Protein AF-A0A6V7HZG5-F1 (afdb_monomer_lite)

Sequence (57 aa):
ALSFGADHLTTDDYSLTAEHCKESEFKCKSGKCIPGNWHCDGEQDCFDSSDEDPAVC

Organism: NCBI:txid1563983

Radius of gyration: 16.95 Å; chains: 1; bounding box: 34×35×46 Å

pLDDT: mean 77.64, std 15.1, range [47.97, 93.81]

Secondary structure (DSSP, 8-state):
----------SS----STTS--TTEEE-TTS-EEEGGGTTSSS--STT-TTS-TTT-

Foldseek 3Di:
DDDDDDPPPPDDPDPVVPPDAPPQWDQDPVRDTHGVCQQCVPDQPDPVSRSNDPVND

Structure (mmCIF, N/CA/C/O backbone):
data_AF-A0A6V7HZG5-F1
#
_entry.id   AF-A0A6V7HZG5-F1
#
loop_
_atom_site.group_PDB
_atom_site.id
_atom_site.type_symbol
_atom_site.label_atom_id
_atom_site.label_alt_id
_atom_site.label_comp_id
_atom_site.label_asym_id
_atom_site.label_entity_id
_atom_site.label_seq_id
_atom_site.pdbx_PDB_ins_code
_atom_site.Cartn_x
_atom_site.Cartn_y
_atom_site.Cartn_z
_atom_site.occupancy
_atom_site.B_iso_or_equiv
_atom_site.auth_seq_id
_atom_site.auth_comp_id
_atom_site.auth_asym_id
_atom_site.auth_atom_id
_atom_site.pdbx_PDB_model_num
ATOM 1 N N . ALA A 1 1 ? -20.545 28.220 36.390 1.00 47.97 1 ALA A N 1
ATOM 2 C CA . ALA A 1 1 ? -20.080 26.823 36.465 1.00 47.97 1 ALA A CA 1
ATOM 3 C C . ALA A 1 1 ? -19.328 26.533 35.176 1.00 47.97 1 ALA A C 1
ATOM 5 O O . ALA A 1 1 ? -19.831 26.912 34.127 1.00 47.97 1 ALA A O 1
ATOM 6 N N . LEU A 1 2 ? -18.099 26.023 35.286 1.00 51.47 2 LEU A N 1
ATOM 7 C CA . LEU A 1 2 ? -17.191 25.751 34.165 1.00 51.47 2 LEU A CA 1
ATOM 8 C C . LEU A 1 2 ? -17.851 24.821 33.127 1.00 51.47 2 LEU A C 1
ATOM 10 O O . LEU A 1 2 ? -18.661 23.997 33.534 1.00 51.47 2 LEU A O 1
ATOM 14 N N . SER A 1 3 ? -17.488 24.737 31.849 1.00 54.34 3 SER A N 1
ATOM 15 C CA . SER A 1 3 ? -16.855 25.579 30.818 1.00 54.34 3 SER A CA 1
ATOM 16 C C . SER A 1 3 ? -16.684 24.638 29.600 1.00 54.34 3 SER A C 1
ATOM 18 O O . SER A 1 3 ? -16.454 23.452 29.817 1.00 54.34 3 SER A O 1
ATOM 20 N N . PHE A 1 4 ? -16.698 25.189 28.374 1.00 53.88 4 PHE A N 1
ATOM 21 C CA . PHE A 1 4 ? -16.307 24.573 27.078 1.00 53.88 4 PHE A CA 1
ATOM 22 C C . PHE A 1 4 ? -17.274 23.472 26.564 1.00 53.88 4 PHE A C 1
ATOM 24 O O . PHE A 1 4 ? -17.489 22.477 27.231 1.00 53.88 4 PHE A O 1
ATOM 31 N N . GLY A 1 5 ? -17.981 23.562 25.434 1.00 52.56 5 GLY A N 1
ATOM 32 C CA . GLY A 1 5 ? -17.647 24.161 24.144 1.00 52.56 5 GLY A CA 1
ATOM 33 C C . GLY A 1 5 ? -17.199 23.051 23.183 1.00 52.56 5 GLY A C 1
ATOM 34 O O . G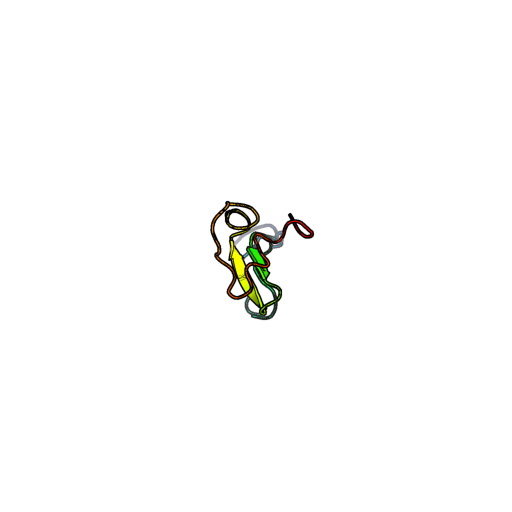LY A 1 5 ? -16.048 22.654 23.259 1.00 52.56 5 GLY A O 1
ATOM 35 N N . ALA A 1 6 ? -18.107 22.602 22.303 1.00 57.66 6 ALA A N 1
ATOM 36 C CA . ALA A 1 6 ? -17.891 21.712 21.151 1.00 57.66 6 ALA A CA 1
ATOM 37 C C . ALA A 1 6 ? -17.386 20.279 21.433 1.00 57.66 6 ALA A C 1
ATOM 39 O O . ALA A 1 6 ? -16.187 20.023 21.460 1.00 57.66 6 ALA A O 1
ATOM 40 N N . ASP A 1 7 ? -18.294 19.301 21.454 1.00 53.34 7 ASP A N 1
ATOM 41 C CA . ASP A 1 7 ? -17.977 17.917 21.085 1.00 53.34 7 ASP A CA 1
ATOM 42 C C . ASP A 1 7 ? -17.810 17.796 19.557 1.00 53.34 7 ASP A C 1
ATOM 44 O O . ASP A 1 7 ? -18.491 17.048 18.870 1.00 53.34 7 ASP A O 1
ATOM 48 N N . HIS A 1 8 ? -16.866 18.553 18.999 1.00 58.84 8 HIS A N 1
ATOM 49 C CA . HIS A 1 8 ? -16.176 18.113 17.795 1.00 58.84 8 HIS A CA 1
ATOM 50 C C . HIS A 1 8 ? -14.865 17.494 18.261 1.00 58.84 8 HIS A C 1
ATOM 52 O O . HIS A 1 8 ? -13.846 18.173 18.353 1.00 58.84 8 HIS A O 1
ATOM 58 N N . LEU A 1 9 ? -14.898 16.204 18.583 1.00 57.00 9 LEU A N 1
ATOM 59 C CA . LEU A 1 9 ? -13.673 15.429 18.744 1.00 57.00 9 LEU A CA 1
ATOM 60 C C . LEU A 1 9 ? -13.689 14.222 17.807 1.00 57.00 9 LEU A C 1
ATOM 62 O O . LEU A 1 9 ? -13.619 13.074 18.227 1.00 57.00 9 LEU A O 1
ATOM 66 N N . THR A 1 10 ? -13.779 14.509 16.509 1.00 58.88 10 THR A N 1
ATOM 67 C CA . THR A 1 10 ? -13.302 13.618 15.443 1.00 58.88 10 THR A CA 1
ATOM 68 C C . THR A 1 10 ? -11.947 14.117 14.941 1.00 58.88 10 THR A C 1
ATOM 70 O O . THR A 1 10 ? -11.777 14.362 13.753 1.00 58.88 10 THR A O 1
ATOM 73 N N . THR A 1 11 ? -11.005 14.342 15.858 1.00 62.28 11 THR A N 1
ATOM 74 C CA . THR A 1 11 ? -9.606 14.619 15.518 1.00 62.28 11 THR A CA 1
ATOM 75 C C . THR A 1 11 ? -8.728 13.707 16.377 1.00 62.28 11 THR A C 1
ATOM 77 O O . THR A 1 11 ? -8.494 13.941 17.558 1.00 62.28 11 THR A O 1
ATOM 80 N N . ASP A 1 12 ? -8.392 12.557 15.795 1.00 65.81 12 ASP A N 1
ATOM 81 C CA . ASP A 1 12 ? -7.024 12.036 15.799 1.00 65.81 12 ASP A CA 1
ATOM 82 C C . ASP A 1 12 ? -6.307 11.783 17.147 1.00 65.81 12 ASP A C 1
ATOM 84 O O . ASP A 1 12 ? -5.096 11.948 17.185 1.00 65.81 12 ASP A O 1
ATOM 88 N N . ASP A 1 13 ? -6.958 11.363 18.247 1.00 72.00 13 ASP A N 1
ATOM 89 C CA . ASP A 1 13 ? -6.189 10.930 19.447 1.00 72.00 13 ASP A CA 1
ATOM 90 C C . ASP A 1 13 ? -6.888 9.954 20.423 1.00 72.00 13 ASP A C 1
ATOM 92 O O . ASP A 1 13 ? -6.783 10.066 21.642 1.00 72.00 13 ASP A O 1
ATOM 96 N N . TYR A 1 14 ? -7.581 8.928 19.923 1.00 57.22 14 TYR A N 1
ATOM 97 C CA . TYR A 1 14 ? -7.720 7.684 20.703 1.00 57.22 14 TYR A CA 1
ATOM 98 C C . TYR A 1 14 ? -7.780 6.465 19.790 1.00 57.22 14 TYR A C 1
ATOM 100 O O . TYR A 1 14 ? -8.689 5.637 19.844 1.00 57.22 14 TYR A O 1
ATOM 108 N N . SER A 1 15 ? -6.740 6.314 18.976 1.00 67.25 15 SER A N 1
ATOM 109 C CA . SER A 1 15 ? -6.389 5.032 18.365 1.00 67.25 15 SER A CA 1
ATOM 110 C C . SER A 1 15 ? -5.822 4.066 19.417 1.00 67.25 15 SER A C 1
ATOM 112 O O . SER A 1 15 ? -4.780 3.453 19.212 1.00 67.25 15 SER A O 1
ATOM 114 N N . LEU A 1 16 ? -6.513 3.890 20.552 1.00 62.31 16 LEU A N 1
ATOM 115 C CA . LEU A 1 16 ? -6.271 2.776 21.475 1.00 62.31 16 LEU A CA 1
ATOM 116 C C . LEU A 1 16 ? -7.088 1.544 21.059 1.00 62.31 16 LEU A C 1
ATOM 118 O O . LEU A 1 16 ? -7.645 0.825 21.883 1.00 62.31 16 LEU A O 1
ATOM 122 N N . THR A 1 17 ? -7.166 1.302 19.755 1.00 52.31 17 THR A N 1
ATOM 123 C CA . THR A 1 17 ? -7.490 -0.013 19.206 1.00 52.31 17 THR A CA 1
ATOM 124 C C . THR A 1 17 ? -6.411 -0.317 18.177 1.00 52.31 17 THR A C 1
ATOM 126 O O . THR A 1 17 ? -6.455 0.113 17.029 1.00 52.31 17 THR A O 1
ATOM 129 N N . ALA A 1 18 ? -5.354 -0.957 18.672 1.00 55.62 18 ALA A N 1
ATOM 130 C CA . ALA A 1 18 ? -4.103 -1.267 17.994 1.00 55.62 18 ALA A CA 1
ATOM 131 C C . ALA A 1 18 ? -4.270 -2.341 16.900 1.00 55.62 18 ALA A C 1
ATOM 133 O O . ALA A 1 18 ? -3.604 -3.367 16.930 1.00 55.62 18 ALA A O 1
ATOM 134 N N . GLU A 1 19 ? -5.172 -2.118 15.943 1.00 56.78 19 GLU A N 1
ATOM 135 C CA . GLU A 1 19 ? -5.551 -3.126 14.941 1.00 56.78 19 GLU A CA 1
ATOM 136 C C . GLU A 1 19 ? -5.471 -2.609 13.490 1.00 56.78 19 GLU A C 1
ATOM 138 O O . GLU A 1 19 ? -5.534 -3.396 12.545 1.00 56.78 19 GLU A O 1
ATOM 143 N N . HIS A 1 20 ? -5.284 -1.301 13.282 1.00 65.56 20 HIS A N 1
ATOM 144 C CA . HIS A 1 20 ? -5.045 -0.708 11.964 1.00 65.56 20 HIS A CA 1
ATOM 145 C C . HIS A 1 20 ? -3.882 0.284 12.033 1.00 65.56 20 HIS A C 1
ATOM 147 O O . HIS A 1 20 ? -3.760 1.027 13.005 1.00 65.56 20 HIS A O 1
ATOM 153 N N . CYS A 1 21 ? -3.027 0.281 11.004 1.00 79.50 21 CYS A N 1
ATOM 154 C CA . CYS A 1 21 ? -2.029 1.332 10.798 1.00 79.50 21 CYS A CA 1
ATOM 155 C C . CYS A 1 21 ? -2.705 2.712 10.866 1.00 79.50 21 CYS A C 1
ATOM 157 O O . CYS A 1 21 ? -3.901 2.821 10.575 1.00 79.50 21 CYS A O 1
ATOM 159 N N . LYS A 1 22 ? -1.971 3.762 11.251 1.00 77.56 22 LYS A N 1
ATOM 160 C CA . LYS A 1 22 ? -2.498 5.133 11.186 1.00 77.56 22 LYS A CA 1
ATOM 161 C C . LYS A 1 22 ? -2.976 5.439 9.765 1.00 77.56 22 LYS A C 1
ATOM 163 O O . LYS A 1 22 ? -2.476 4.869 8.803 1.00 77.56 22 LYS A O 1
ATOM 168 N N . GLU A 1 23 ? -3.900 6.387 9.627 1.00 77.12 23 GLU A N 1
ATOM 169 C CA . GLU A 1 23 ? -4.377 6.846 8.311 1.00 77.12 23 GLU A CA 1
ATOM 170 C C . GLU A 1 23 ? -3.226 7.302 7.395 1.00 77.12 23 GLU A C 1
ATOM 172 O O . GLU A 1 23 ? -3.269 7.114 6.185 1.00 77.12 23 GLU A O 1
ATOM 177 N N . SER A 1 24 ? -2.163 7.847 7.988 1.00 83.00 24 SER A N 1
ATOM 178 C CA . SER A 1 24 ? -0.947 8.290 7.306 1.00 83.00 24 SER A CA 1
ATOM 179 C C . SER A 1 24 ? 0.139 7.212 7.174 1.00 83.00 24 SER A C 1
ATOM 181 O O . SER A 1 24 ? 1.268 7.530 6.799 1.00 83.00 24 SER A O 1
ATOM 183 N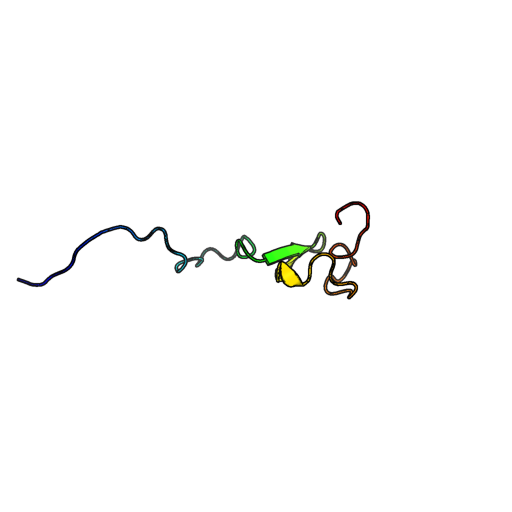 N . GLU A 1 25 ? -0.165 5.952 7.486 1.00 88.75 25 GLU A N 1
ATOM 184 C CA . GLU A 1 25 ? 0.748 4.812 7.393 1.00 88.75 25 GLU A CA 1
ATOM 185 C C . GLU A 1 25 ? 0.265 3.793 6.349 1.00 88.75 25 GLU A C 1
ATOM 187 O O . GLU A 1 25 ? -0.913 3.445 6.276 1.00 88.75 25 GLU A O 1
ATOM 192 N N . PHE A 1 26 ? 1.197 3.260 5.562 1.00 88.88 26 PHE A N 1
ATOM 193 C CA . PHE A 1 26 ? 0.955 2.166 4.635 1.00 88.88 26 PHE A CA 1
ATOM 194 C C . PHE A 1 26 ? 1.124 0.814 5.334 1.00 88.88 26 PHE A C 1
ATOM 196 O O . PHE A 1 26 ? 2.093 0.567 6.060 1.00 88.88 26 PHE A O 1
ATOM 203 N N . LYS A 1 27 ? 0.174 -0.093 5.096 1.00 88.81 27 LYS A N 1
ATOM 204 C CA . LYS A 1 27 ? 0.230 -1.463 5.602 1.00 8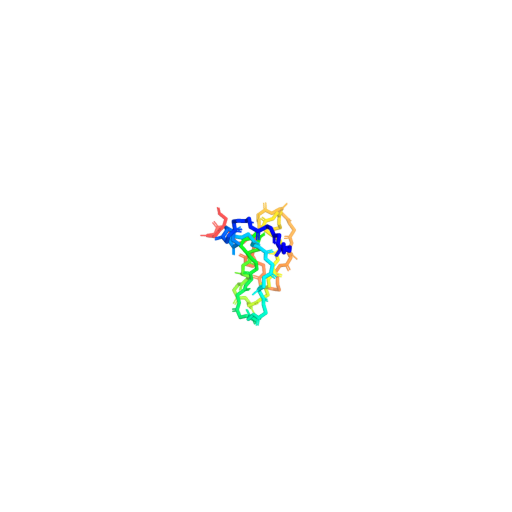8.81 27 LYS A CA 1
ATOM 205 C C . LYS A 1 27 ? 0.920 -2.361 4.587 1.00 88.81 27 LYS A C 1
ATOM 207 O O . LYS A 1 27 ? 0.333 -2.751 3.581 1.00 88.81 27 LYS A O 1
ATOM 212 N N . CYS A 1 28 ? 2.129 -2.781 4.926 1.00 89.81 28 CYS A N 1
ATOM 213 C CA . CYS A 1 28 ? 2.827 -3.856 4.247 1.00 89.81 28 CYS A CA 1
ATOM 214 C C . CYS A 1 28 ? 1.968 -5.109 4.096 1.00 89.81 28 CYS A C 1
ATOM 216 O O . CYS A 1 28 ? 1.230 -5.493 5.008 1.00 89.81 28 CYS A O 1
ATOM 218 N N . LYS A 1 29 ? 2.218 -5.869 3.030 1.00 87.94 29 LYS A N 1
ATOM 219 C CA . LYS A 1 29 ? 1.672 -7.224 2.874 1.00 87.94 29 LYS A CA 1
ATOM 220 C C . LYS A 1 29 ? 2.117 -8.167 3.997 1.00 87.94 29 LYS A C 1
ATOM 222 O O . LYS A 1 29 ? 1.350 -9.018 4.435 1.00 87.94 29 LYS A O 1
ATOM 227 N N . SER A 1 30 ? 3.321 -7.940 4.530 1.00 86.31 30 SER A N 1
ATOM 228 C CA . SER A 1 30 ? 3.841 -8.596 5.738 1.00 86.31 30 SER A CA 1
ATOM 229 C C . SER A 1 30 ? 3.084 -8.225 7.029 1.00 86.31 30 SER A C 1
ATOM 231 O O . SER A 1 30 ? 3.326 -8.841 8.063 1.00 86.31 30 SER A O 1
ATOM 233 N N . GLY A 1 31 ? 2.211 -7.212 7.011 1.00 85.62 31 GLY A N 1
ATOM 234 C CA . GLY A 1 31 ? 1.467 -6.721 8.177 1.00 85.62 31 GLY A CA 1
ATOM 235 C C . GLY A 1 31 ? 2.161 -5.615 8.980 1.00 85.62 31 GLY A C 1
ATOM 236 O O . GLY A 1 31 ? 1.568 -5.100 9.922 1.00 85.62 31 GLY A O 1
ATOM 237 N N . LYS A 1 32 ? 3.387 -5.226 8.608 1.00 88.06 32 LYS A N 1
ATOM 238 C CA . LYS A 1 32 ? 4.100 -4.065 9.165 1.00 88.06 32 LYS A CA 1
ATOM 239 C C . LYS A 1 32 ? 3.431 -2.758 8.722 1.00 88.06 32 LYS A C 1
ATOM 241 O O . LYS A 1 32 ? 3.023 -2.635 7.574 1.00 88.06 32 LYS A O 1
ATOM 246 N N . CYS A 1 33 ? 3.350 -1.778 9.608 1.00 89.75 33 CYS A N 1
ATOM 247 C CA . CYS A 1 33 ? 2.981 -0.418 9.230 1.00 89.75 33 CYS A CA 1
ATOM 248 C C . CYS A 1 33 ? 4.261 0.378 8.969 1.00 89.75 33 CYS A C 1
ATOM 250 O O . CYS A 1 33 ? 5.210 0.302 9.755 1.00 89.75 33 CYS A O 1
ATOM 252 N N . ILE A 1 34 ? 4.296 1.100 7.859 1.00 89.12 34 ILE A N 1
ATOM 253 C CA . ILE A 1 34 ? 5.340 2.073 7.536 1.00 89.12 34 ILE A CA 1
ATOM 254 C C . ILE A 1 34 ? 4.685 3.438 7.315 1.00 89.12 34 ILE A C 1
ATOM 256 O O . ILE A 1 34 ? 3.503 3.485 6.989 1.00 89.12 34 ILE A O 1
ATOM 260 N N . PRO A 1 35 ? 5.394 4.559 7.487 1.00 90.44 35 PRO A N 1
ATOM 261 C CA . PRO A 1 35 ? 4.905 5.869 7.072 1.00 90.44 35 P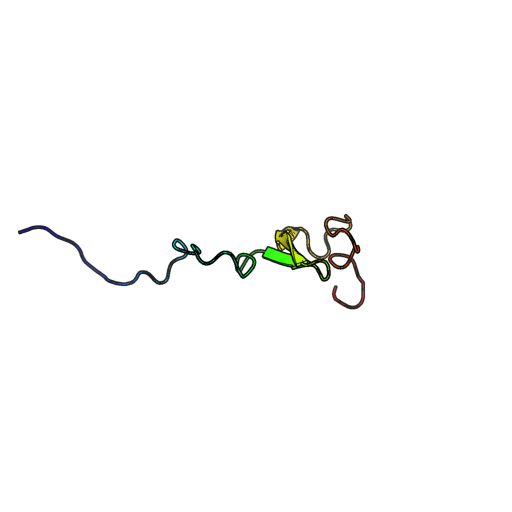RO A CA 1
ATO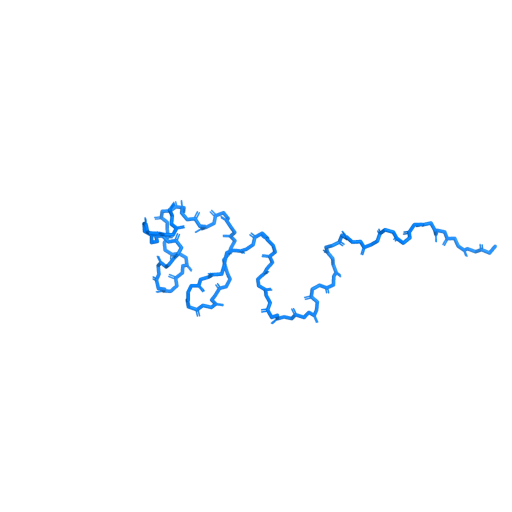M 262 C C . PRO A 1 35 ? 4.476 5.842 5.601 1.00 90.44 35 PRO A C 1
ATOM 264 O O . PRO A 1 35 ? 5.166 5.260 4.776 1.00 90.44 35 PRO A O 1
ATOM 267 N N . GLY A 1 36 ? 3.385 6.518 5.240 1.00 87.88 36 GLY A N 1
ATOM 268 C CA . GLY A 1 36 ? 2.972 6.638 3.835 1.00 87.88 36 GLY A CA 1
ATOM 269 C C . GLY A 1 36 ? 4.013 7.339 2.953 1.00 87.88 36 GLY A C 1
ATOM 270 O O . GLY A 1 36 ? 4.003 7.162 1.747 1.00 87.88 36 GLY A O 1
ATOM 271 N N . ASN A 1 37 ? 4.948 8.086 3.548 1.00 90.25 37 ASN A N 1
ATOM 272 C CA . ASN A 1 37 ? 6.088 8.672 2.833 1.00 90.25 37 ASN A CA 1
ATOM 273 C C . ASN A 1 37 ? 7.161 7.642 2.441 1.00 90.25 37 ASN A C 1
ATOM 275 O O . ASN A 1 37 ? 8.072 8.002 1.716 1.00 90.25 37 ASN A O 1
ATOM 279 N N . TRP A 1 38 ? 7.090 6.421 2.974 1.00 91.69 38 TRP A N 1
ATOM 280 C CA . TRP A 1 38 ? 7.981 5.300 2.649 1.00 91.69 38 TRP A CA 1
ATOM 281 C C . TRP A 1 38 ? 7.329 4.332 1.652 1.00 91.69 38 TRP A C 1
ATOM 283 O O . TRP A 1 38 ? 7.882 3.296 1.328 1.00 91.69 38 TRP A O 1
ATOM 293 N N . HIS A 1 39 ? 6.107 4.622 1.197 1.00 90.25 39 HIS A N 1
ATOM 294 C CA . HIS A 1 39 ? 5.515 3.912 0.068 1.00 90.25 39 HIS A CA 1
ATOM 295 C C . HIS A 1 39 ? 6.088 4.513 -1.214 1.00 90.25 39 HIS A C 1
ATOM 297 O O . HIS A 1 39 ? 5.933 5.716 -1.431 1.00 90.25 39 HIS A O 1
ATOM 303 N N . CYS A 1 40 ? 6.711 3.684 -2.056 1.00 92.38 40 CYS A N 1
ATOM 304 C CA . CYS A 1 40 ? 7.341 4.111 -3.307 1.00 92.38 40 CYS A CA 1
ATOM 305 C C . CYS A 1 40 ? 8.456 5.153 -3.139 1.00 92.38 40 CYS A C 1
ATOM 307 O O . CYS A 1 40 ? 8.576 6.074 -3.956 1.00 92.38 40 CYS A O 1
ATOM 309 N N . ASP A 1 41 ? 9.253 5.045 -2.082 1.00 91.56 41 ASP A N 1
ATOM 310 C CA . ASP A 1 41 ? 10.376 5.958 -1.841 1.00 91.56 41 ASP A CA 1
ATOM 311 C C . ASP A 1 41 ? 11.660 5.504 -2.561 1.00 91.56 41 ASP A C 1
ATOM 313 O O . ASP A 1 41 ? 12.590 6.285 -2.767 1.00 91.56 41 ASP A O 1
ATOM 317 N N . GLY A 1 42 ? 11.698 4.261 -3.045 1.00 90.69 42 GLY A N 1
ATOM 318 C CA . GLY A 1 42 ? 12.881 3.654 -3.652 1.00 90.69 42 GLY A CA 1
ATOM 319 C C . GLY A 1 42 ? 13.775 2.925 -2.647 1.00 90.69 42 GLY A C 1
ATOM 320 O O . GLY A 1 42 ? 14.814 2.387 -3.045 1.00 90.69 42 GLY A O 1
ATOM 321 N N . GLU A 1 43 ? 13.382 2.881 -1.371 1.00 90.81 43 GLU A N 1
ATOM 322 C CA . GLU A 1 43 ? 14.011 2.093 -0.313 1.00 90.81 43 GLU A CA 1
ATOM 323 C C . GLU A 1 43 ? 13.084 0.970 0.157 1.00 90.81 43 GLU A C 1
ATOM 325 O O . GLU A 1 43 ? 11.873 1.107 0.213 1.00 90.81 43 GLU A O 1
ATOM 330 N N . GLN A 1 44 ? 13.665 -0.182 0.496 1.00 91.81 44 GLN A N 1
ATOM 331 C CA . GLN A 1 44 ? 12.894 -1.315 0.994 1.00 91.81 44 GLN A CA 1
ATOM 332 C C . GLN A 1 44 ? 12.628 -1.162 2.502 1.00 91.81 44 GLN A C 1
ATOM 334 O O . GLN A 1 44 ? 13.401 -1.660 3.328 1.00 91.81 44 GLN A O 1
ATOM 339 N N . ASP A 1 45 ? 11.502 -0.559 2.874 1.00 91.44 45 ASP A N 1
ATOM 340 C CA . ASP A 1 45 ? 11.063 -0.414 4.267 1.00 91.44 45 ASP A CA 1
ATOM 341 C C . ASP A 1 45 ? 10.174 -1.564 4.748 1.00 91.44 45 ASP A C 1
ATOM 343 O O . ASP A 1 45 ? 10.014 -1.827 5.961 1.00 91.44 45 ASP A O 1
ATOM 347 N N . CYS A 1 46 ? 9.591 -2.282 3.794 1.00 90.94 46 CYS A N 1
ATOM 348 C CA . CYS A 1 46 ? 8.821 -3.484 4.028 1.00 90.94 46 CYS A CA 1
ATOM 349 C C . CYS A 1 46 ? 9.691 -4.750 3.971 1.00 90.94 46 CYS A C 1
ATOM 351 O O . CYS A 1 46 ? 10.535 -4.914 3.096 1.00 90.94 46 CYS A O 1
ATOM 353 N N . PHE A 1 47 ? 9.452 -5.721 4.864 1.00 88.75 47 PHE A N 1
ATOM 354 C CA . PHE A 1 47 ? 10.218 -6.983 4.870 1.00 88.75 47 PHE A CA 1
ATOM 355 C C . PHE A 1 47 ? 10.103 -7.764 3.548 1.00 88.75 47 PHE A C 1
ATOM 357 O O . PHE A 1 47 ? 11.052 -8.417 3.130 1.00 88.75 47 PHE A O 1
ATOM 364 N N . ASP A 1 48 ? 8.939 -7.675 2.906 1.00 89.75 48 ASP A N 1
ATOM 365 C CA . ASP A 1 48 ? 8.618 -8.323 1.628 1.00 89.75 48 ASP A CA 1
ATOM 366 C C . ASP A 1 48 ? 8.726 -7.344 0.441 1.00 89.75 48 ASP A C 1
ATOM 368 O O . ASP A 1 48 ? 8.142 -7.598 -0.606 1.00 89.75 48 ASP A O 1
ATOM 372 N N . SER A 1 49 ? 9.371 -6.179 0.630 1.00 89.12 49 SER A N 1
ATOM 373 C CA . SER A 1 49 ? 9.459 -5.083 -0.358 1.00 89.12 49 SER A CA 1
ATOM 374 C C . SER A 1 49 ? 8.120 -4.688 -0.991 1.00 89.12 49 SER A C 1
ATOM 376 O O . SER A 1 49 ? 8.072 -4.206 -2.116 1.00 89.12 49 SER A O 1
ATOM 378 N N . SER A 1 50 ? 7.005 -4.947 -0.300 1.00 91.50 50 SER A N 1
ATOM 379 C CA . SER A 1 50 ? 5.666 -4.696 -0.838 1.00 91.50 50 SER A CA 1
ATOM 380 C C . SER A 1 50 ? 5.315 -3.211 -0.880 1.00 91.50 50 SER A C 1
ATOM 382 O O . SER A 1 50 ? 4.284 -2.856 -1.422 1.00 91.50 50 SER A O 1
ATOM 384 N N . ASP A 1 51 ? 6.103 -2.369 -0.232 1.00 91.62 51 ASP A N 1
ATOM 385 C CA . ASP A 1 51 ? 6.073 -0.915 -0.356 1.00 91.62 51 ASP A CA 1
ATOM 386 C C . ASP A 1 51 ? 6.683 -0.418 -1.671 1.00 91.62 51 ASP A C 1
ATOM 388 O O . ASP A 1 51 ? 6.249 0.606 -2.183 1.00 91.62 51 ASP A O 1
ATOM 392 N N . GLU A 1 52 ? 7.608 -1.189 -2.244 1.00 93.81 52 GLU A N 1
ATOM 393 C CA . GLU A 1 52 ? 8.335 -0.886 -3.483 1.00 93.81 52 GLU A CA 1
ATOM 394 C C . GLU A 1 52 ? 7.917 -1.791 -4.656 1.00 93.81 52 GLU A C 1
ATOM 396 O O . GLU A 1 52 ? 8.559 -1.825 -5.710 1.00 93.81 52 GLU A O 1
ATOM 401 N N . ASP A 1 53 ? 6.851 -2.577 -4.485 1.00 90.31 53 ASP A N 1
ATOM 402 C CA . ASP A 1 53 ? 6.380 -3.480 -5.529 1.00 90.31 53 ASP A CA 1
ATOM 403 C C . ASP A 1 53 ? 5.692 -2.675 -6.654 1.00 90.31 53 ASP A C 1
ATOM 405 O O . ASP A 1 53 ? 4.749 -1.924 -6.397 1.00 90.31 53 ASP A O 1
ATOM 409 N N . PRO A 1 54 ? 6.109 -2.832 -7.925 1.00 84.38 54 PRO A N 1
ATOM 410 C CA . PRO A 1 54 ? 5.612 -2.023 -9.041 1.00 84.38 54 PRO A CA 1
ATOM 411 C C . PRO A 1 54 ? 4.156 -2.315 -9.434 1.00 84.38 54 PRO A C 1
ATOM 413 O O . PRO A 1 54 ? 3.658 -1.723 -10.387 1.00 84.38 54 PRO A O 1
ATOM 416 N N . ALA A 1 55 ? 3.489 -3.285 -8.799 1.00 86.44 55 ALA A N 1
ATOM 417 C CA . ALA A 1 55 ? 2.059 -3.513 -8.980 1.00 86.44 55 ALA A CA 1
ATOM 418 C C . ALA A 1 55 ? 1.199 -2.765 -7.946 1.00 86.44 55 ALA A C 1
ATOM 420 O O . ALA A 1 55 ? -0.020 -2.693 -8.121 1.00 86.44 55 ALA A O 1
ATOM 421 N N . VAL A 1 56 ? 1.801 -2.266 -6.860 1.00 81.69 56 VAL A N 1
ATOM 422 C CA . VAL A 1 56 ? 1.122 -1.509 -5.788 1.00 81.69 56 VAL A CA 1
ATOM 423 C C . VAL A 1 56 ? 1.674 -0.089 -5.615 1.00 81.69 56 VAL A C 1
ATOM 425 O O . VAL A 1 56 ? 1.035 0.734 -4.956 1.00 81.69 56 VAL A O 1
ATOM 428 N N . CYS A 1 57 ? 2.827 0.181 -6.223 1.00 84.62 57 CYS A N 1
ATOM 429 C CA . CYS A 1 57 ? 3.257 1.481 -6.706 1.00 84.62 57 CYS A 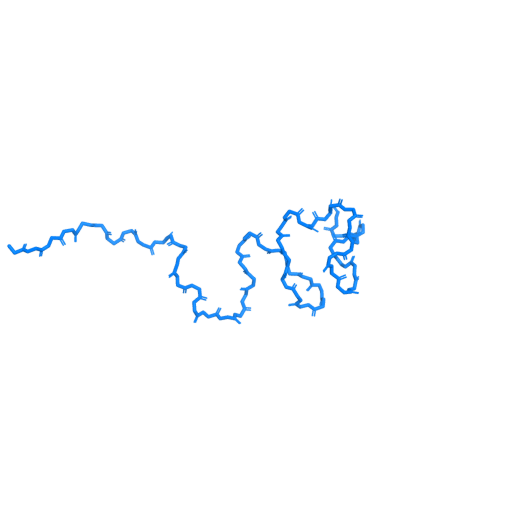CA 1
ATOM 430 C C . CYS A 1 57 ? 2.608 1.768 -8.080 1.00 84.62 57 CYS A C 1
ATOM 432 O O . CYS A 1 57 ? 2.134 2.902 -8.288 1.00 84.62 57 CYS A O 1
#

InterPro domains:
  IPR002172 Low-density lipoprotein (LDL) receptor class A repeat [PF00057] (20-57)
  IPR002172 Low-density lipoprotein (LDL) receptor class A repeat [PS50068] (20-57)
  IPR002172 Low-density lipoprotein (LDL) receptor class A repeat [SM00192] (20-57)
  IPR002172 Low-density lipoprotein (LDL) receptor class A repeat [cd00112] (21-53)
  IPR023415 Low-density lipoprotein (LDL) receptor class A, conserved site [PS01209] (33-57)
  IPR036055 LDL receptor-like superfamily [G3DSA:4.10.400.10] (15-57)
  IPR036055 LDL receptor-like superfamily [SSF57424] (15-56)